Protein AF-A0A9D6SE13-F1 (afdb_monomer_lite)

Structure (mmCIF, N/CA/C/O backbone):
data_AF-A0A9D6SE13-F1
#
_entry.id   AF-A0A9D6SE13-F1
#
loop_
_atom_site.group_PDB
_atom_site.id
_atom_site.type_symbol
_atom_site.label_atom_id
_atom_site.label_alt_id
_atom_site.label_comp_id
_atom_site.label_asym_id
_atom_site.label_entity_id
_atom_site.label_seq_id
_atom_site.pdbx_PDB_ins_code
_atom_site.Cartn_x
_atom_site.Cartn_y
_atom_site.Cartn_z
_atom_site.occupancy
_atom_site.B_iso_or_equiv
_atom_site.auth_seq_id
_atom_site.auth_comp_id
_atom_site.auth_asym_id
_atom_site.auth_atom_id
_atom_site.pdbx_PDB_model_num
ATOM 1 N N . MET A 1 1 ? -14.833 -0.895 20.414 1.00 58.97 1 MET A N 1
ATOM 2 C CA . MET A 1 1 ? -13.524 -0.215 20.473 1.00 58.97 1 MET A CA 1
ATOM 3 C C . MET A 1 1 ? -13.784 1.264 20.246 1.00 58.97 1 MET A C 1
ATOM 5 O O . MET A 1 1 ? -14.441 1.580 19.261 1.00 58.97 1 MET A O 1
ATOM 9 N N . ARG A 1 2 ? -13.415 2.146 21.180 1.00 78.12 2 ARG A N 1
ATOM 10 C CA . ARG A 1 2 ? -13.523 3.598 20.973 1.00 78.12 2 ARG A CA 1
ATOM 11 C C . ARG A 1 2 ? -12.192 4.023 20.369 1.00 78.12 2 ARG A C 1
ATOM 13 O O . ARG A 1 2 ? -11.204 3.946 21.077 1.00 78.12 2 ARG A O 1
ATOM 20 N N . ILE A 1 3 ? -12.187 4.357 19.083 1.00 83.81 3 ILE A N 1
ATOM 21 C CA . ILE A 1 3 ? -11.015 4.938 18.423 1.00 83.81 3 ILE A CA 1
ATOM 22 C C . ILE A 1 3 ? -10.982 6.410 18.826 1.00 83.81 3 ILE A C 1
ATOM 24 O O . ILE A 1 3 ? -11.987 7.105 18.640 1.00 83.81 3 ILE A O 1
ATOM 28 N N . ASP A 1 4 ? -9.885 6.868 19.420 1.00 93.00 4 ASP A N 1
ATOM 29 C CA . ASP A 1 4 ? -9.685 8.296 19.659 1.00 93.00 4 ASP A CA 1
ATOM 30 C C . ASP A 1 4 ? -9.084 9.008 18.433 1.00 93.00 4 ASP A C 1
ATOM 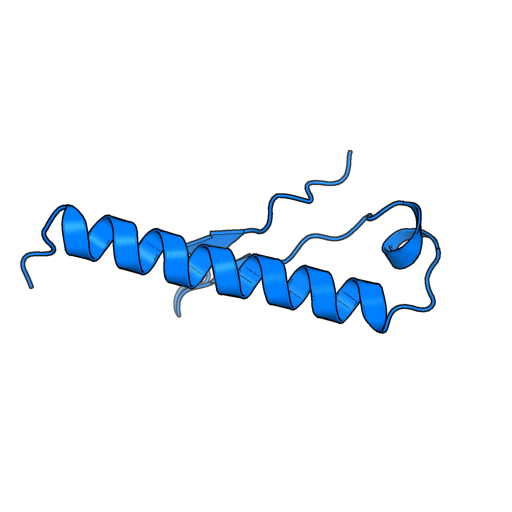32 O O . ASP A 1 4 ? -8.670 8.390 17.450 1.00 93.00 4 ASP A O 1
ATOM 36 N N . ALA A 1 5 ? -9.101 10.341 18.450 1.00 94.19 5 ALA A N 1
ATOM 37 C CA . ALA A 1 5 ? -8.649 11.134 17.311 1.00 94.19 5 ALA A CA 1
ATOM 38 C C . ALA A 1 5 ? -7.158 10.921 16.986 1.00 94.19 5 ALA A C 1
ATOM 40 O O . ALA A 1 5 ? -6.779 11.003 15.818 1.00 94.19 5 ALA A O 1
ATOM 41 N N . ALA A 1 6 ? -6.324 10.635 17.990 1.00 94.69 6 ALA A N 1
ATOM 42 C CA . ALA A 1 6 ? -4.904 10.386 17.786 1.00 94.69 6 ALA A CA 1
ATOM 43 C C . ALA A 1 6 ? -4.684 9.015 17.136 1.00 94.69 6 ALA A C 1
ATOM 45 O O . ALA A 1 6 ? -3.957 8.917 16.149 1.00 94.69 6 ALA A O 1
ATOM 46 N N . GLU A 1 7 ? -5.363 7.976 17.628 1.00 94.69 7 GLU A N 1
ATOM 47 C CA . GLU A 1 7 ? -5.333 6.643 17.019 1.00 94.69 7 GLU A CA 1
ATOM 48 C C . GLU A 1 7 ? -5.793 6.684 15.557 1.00 94.69 7 GLU A C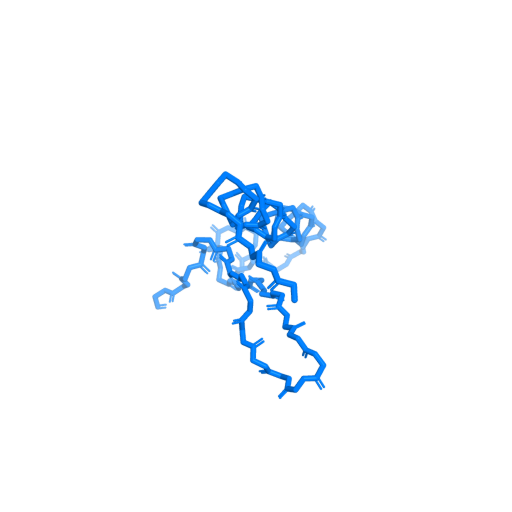 1
ATOM 50 O O . GLU A 1 7 ? -5.142 6.101 14.688 1.00 94.69 7 GLU A O 1
ATOM 55 N N . LEU A 1 8 ? -6.881 7.405 15.261 1.00 93.94 8 LEU A N 1
ATOM 56 C CA . LEU A 1 8 ? -7.390 7.537 13.896 1.00 93.94 8 LEU A CA 1
ATOM 57 C C . LEU A 1 8 ? -6.354 8.164 12.953 1.00 93.94 8 LEU A C 1
ATOM 59 O O . LEU A 1 8 ? -6.157 7.653 11.849 1.00 93.94 8 LEU A O 1
ATOM 63 N N . GLU A 1 9 ? -5.682 9.237 13.374 1.00 95.31 9 GLU A N 1
ATOM 64 C CA . GLU A 1 9 ? -4.681 9.898 12.529 1.00 95.31 9 GLU A CA 1
ATOM 65 C C . GLU A 1 9 ? -3.432 9.025 12.338 1.00 95.31 9 GLU A C 1
ATOM 67 O O . GLU A 1 9 ? -2.881 8.968 11.236 1.00 95.31 9 GLU A O 1
ATOM 72 N N . ILE A 1 10 ? -3.027 8.269 13.366 1.00 95.31 10 ILE A N 1
ATOM 73 C CA . ILE A 1 10 ? -1.939 7.288 13.254 1.00 95.31 10 ILE A CA 1
ATOM 74 C C . ILE A 1 10 ? -2.290 6.224 12.211 1.00 95.31 10 ILE A C 1
ATOM 76 O O . ILE A 1 10 ? -1.501 5.981 11.299 1.00 95.31 10 ILE A O 1
ATOM 80 N N . PHE A 1 11 ? -3.476 5.614 12.296 1.00 94.38 11 PHE A N 1
ATOM 81 C CA . PHE A 1 11 ? -3.895 4.598 11.327 1.00 94.38 11 PHE A CA 1
ATOM 82 C C . PHE A 1 11 ? -3.997 5.155 9.911 1.00 94.38 11 PHE A C 1
ATOM 84 O O . PHE A 1 11 ? -3.545 4.511 8.966 1.00 94.38 11 PHE A O 1
ATOM 91 N N . LYS A 1 12 ? -4.544 6.361 9.756 1.00 93.25 12 LYS A N 1
ATOM 92 C CA . LYS A 1 12 ? -4.613 7.042 8.463 1.00 93.25 12 LYS A CA 1
ATOM 93 C C . LYS A 1 12 ? -3.222 7.226 7.854 1.00 93.25 12 LYS A C 1
ATOM 95 O O . LYS A 1 12 ? -3.026 6.865 6.696 1.00 93.25 12 LYS A O 1
ATOM 100 N N . SER A 1 13 ? -2.260 7.724 8.634 1.00 94.75 13 SER A N 1
ATOM 101 C CA . SER A 1 13 ? -0.874 7.896 8.188 1.00 94.75 13 SER A CA 1
ATOM 102 C C . SER A 1 13 ? -0.234 6.556 7.811 1.00 94.75 13 SER A C 1
ATOM 104 O O . SER A 1 13 ? 0.304 6.420 6.716 1.00 94.75 13 SER A O 1
ATOM 106 N N . LEU A 1 14 ? -0.396 5.528 8.654 1.00 95.69 14 LEU A N 1
ATOM 107 C CA . LEU A 1 14 ? 0.121 4.181 8.400 1.00 95.69 14 LEU A CA 1
ATOM 108 C C . LEU A 1 14 ? -0.396 3.597 7.080 1.00 95.69 14 LEU A C 1
ATOM 110 O O . LEU A 1 14 ? 0.397 3.147 6.254 1.00 95.69 14 LEU A O 1
ATOM 114 N N . PHE A 1 15 ? -1.713 3.608 6.854 1.00 95.69 15 PHE A N 1
ATOM 115 C CA . PHE A 1 15 ? -2.286 3.053 5.62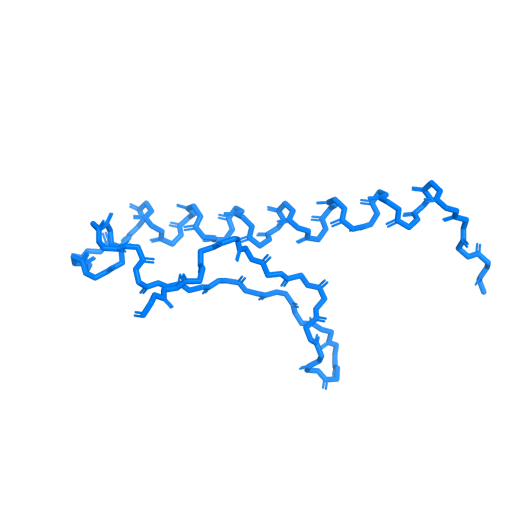5 1.00 95.69 15 PHE A CA 1
ATOM 116 C C . PHE A 1 15 ? -1.905 3.868 4.387 1.00 95.69 15 PHE A C 1
ATOM 118 O O . PHE A 1 15 ? -1.656 3.285 3.331 1.00 95.69 15 PHE A O 1
ATOM 125 N N . HIS A 1 16 ? -1.811 5.194 4.511 1.00 94.75 16 HIS A N 1
ATOM 126 C CA . HIS A 1 16 ? -1.352 6.053 3.423 1.00 94.75 16 HIS A CA 1
ATOM 127 C C . HIS A 1 16 ? 0.117 5.772 3.064 1.00 94.75 16 HIS A C 1
ATOM 129 O O . HIS A 1 16 ? 0.428 5.583 1.890 1.00 94.75 16 HIS A O 1
ATOM 135 N N . SER A 1 17 ? 1.009 5.619 4.053 1.00 95.81 17 SER A N 1
ATOM 136 C CA . SER A 1 17 ? 2.415 5.253 3.812 1.00 95.81 17 SER A CA 1
ATOM 137 C C . SER A 1 17 ? 2.567 3.914 3.086 1.00 95.81 17 SER A C 1
ATOM 139 O O . SER A 1 17 ? 3.442 3.778 2.234 1.00 95.81 17 SER A O 1
ATOM 141 N N . VAL A 1 18 ? 1.707 2.928 3.370 1.00 96.44 18 VAL A N 1
ATOM 142 C CA . VAL A 1 18 ? 1.712 1.648 2.639 1.00 96.44 18 VAL A CA 1
ATOM 143 C C . VAL A 1 18 ? 1.405 1.861 1.155 1.00 96.44 18 VAL A C 1
ATOM 145 O O . VAL A 1 18 ? 2.122 1.332 0.306 1.00 96.44 18 VAL A O 1
ATOM 148 N N . ALA A 1 19 ? 0.370 2.641 0.832 1.00 95.25 19 ALA A N 1
ATOM 149 C CA . ALA A 1 19 ? -0.004 2.908 -0.556 1.00 95.25 19 ALA A CA 1
ATOM 150 C C . ALA A 1 19 ? 1.102 3.663 -1.323 1.00 95.25 19 ALA A C 1
ATOM 152 O O . ALA A 1 19 ? 1.379 3.335 -2.480 1.00 95.25 19 ALA A O 1
ATOM 153 N N . GLU A 1 20 ? 1.780 4.608 -0.668 1.00 94.19 20 GLU A N 1
ATOM 154 C CA . GLU A 1 20 ? 2.915 5.342 -1.241 1.00 94.19 20 GLU A CA 1
ATOM 155 C C . GLU A 1 20 ? 4.124 4.435 -1.509 1.00 94.19 20 GLU A C 1
ATOM 157 O O . GLU A 1 20 ? 4.676 4.439 -2.613 1.00 94.19 20 GLU A O 1
ATOM 162 N N . GLU A 1 21 ? 4.509 3.582 -0.554 1.00 96.38 21 GLU A N 1
ATOM 163 C CA . GLU A 1 21 ? 5.631 2.656 -0.746 1.00 96.38 21 GLU A CA 1
ATOM 164 C C . GLU A 1 21 ? 5.351 1.603 -1.825 1.00 96.38 21 GLU A C 1
ATOM 166 O O . GLU A 1 21 ? 6.253 1.255 -2.595 1.00 96.38 21 GLU A O 1
ATOM 171 N N . MET A 1 22 ? 4.101 1.139 -1.951 1.00 95.69 22 MET A N 1
ATOM 172 C CA . MET A 1 22 ? 3.676 0.296 -3.075 1.00 95.69 22 MET A CA 1
ATOM 173 C C . MET A 1 22 ? 3.919 1.001 -4.414 1.00 95.69 22 MET A C 1
ATOM 175 O O . MET A 1 22 ? 4.532 0.420 -5.315 1.00 95.69 22 MET A O 1
ATOM 179 N N . GLY A 1 23 ? 3.498 2.265 -4.533 1.00 94.31 23 GLY A N 1
ATOM 180 C CA . GLY A 1 23 ? 3.700 3.066 -5.738 1.00 94.31 23 GLY A CA 1
ATOM 181 C C . GLY A 1 23 ? 5.179 3.301 -6.044 1.00 94.31 23 GLY A C 1
ATOM 182 O O . GLY A 1 23 ? 5.624 3.150 -7.186 1.00 94.31 23 GLY A O 1
ATOM 183 N N . ALA A 1 24 ? 5.976 3.604 -5.020 1.00 94.12 24 ALA A N 1
ATOM 184 C CA . ALA A 1 24 ? 7.410 3.801 -5.159 1.00 94.12 24 ALA A CA 1
ATOM 185 C C . ALA A 1 24 ? 8.126 2.511 -5.597 1.00 94.12 24 ALA A C 1
ATOM 187 O O . ALA A 1 24 ? 8.981 2.552 -6.487 1.00 94.12 24 ALA A O 1
ATOM 188 N N . ALA A 1 25 ? 7.764 1.363 -5.018 1.00 96.19 25 ALA A N 1
ATOM 189 C CA . ALA A 1 25 ? 8.294 0.060 -5.403 1.00 96.19 25 ALA A CA 1
ATOM 190 C C . ALA A 1 25 ? 7.931 -0.302 -6.850 1.00 96.19 25 ALA A C 1
ATOM 192 O O . ALA A 1 25 ? 8.822 -0.687 -7.612 1.00 96.19 25 ALA A O 1
ATOM 193 N N . LEU A 1 26 ? 6.668 -0.109 -7.245 1.00 95.25 26 LEU A N 1
ATOM 194 C CA . LEU A 1 26 ? 6.186 -0.349 -8.606 1.00 95.25 26 LEU A CA 1
ATOM 195 C C . LEU A 1 26 ? 6.948 0.499 -9.631 1.00 95.25 26 LEU A C 1
ATOM 197 O O . LEU A 1 26 ? 7.452 -0.020 -10.625 1.00 95.25 26 LEU A O 1
ATOM 201 N N . ARG A 1 27 ? 7.105 1.802 -9.374 1.00 94.19 27 ARG A N 1
ATOM 202 C CA . ARG A 1 27 ? 7.827 2.708 -10.279 1.00 94.19 27 ARG A CA 1
ATOM 203 C C . ARG A 1 27 ? 9.303 2.343 -10.426 1.00 94.19 27 ARG A C 1
ATOM 205 O O . ARG A 1 27 ? 9.853 2.457 -11.521 1.00 94.19 27 ARG A O 1
ATOM 212 N N . ARG A 1 28 ? 9.960 1.924 -9.335 1.00 95.81 28 ARG A N 1
ATOM 213 C CA . ARG A 1 28 ? 11.381 1.526 -9.350 1.00 95.81 28 ARG A CA 1
ATOM 214 C C . ARG A 1 28 ? 11.617 0.275 -10.197 1.00 95.81 28 ARG A C 1
ATOM 216 O O . ARG A 1 28 ? 12.636 0.212 -10.883 1.00 95.81 28 ARG A O 1
ATOM 223 N N . SER A 1 29 ? 10.698 -0.689 -10.159 1.00 97.19 29 SER A N 1
ATOM 224 C CA . SER A 1 29 ? 10.826 -1.968 -10.869 1.00 97.19 29 SER A CA 1
ATOM 225 C C . SER A 1 29 ? 10.244 -1.962 -12.286 1.00 97.19 29 SER A C 1
ATOM 227 O O . SER A 1 29 ? 10.541 -2.862 -13.069 1.00 97.19 29 SER A O 1
ATOM 229 N N . ALA A 1 30 ? 9.440 -0.960 -12.643 1.00 96.94 30 ALA A N 1
ATOM 230 C CA . ALA A 1 30 ? 8.785 -0.907 -13.941 1.00 96.94 30 ALA A CA 1
ATOM 231 C C . ALA A 1 30 ? 9.758 -0.686 -15.113 1.00 96.94 30 ALA A C 1
ATOM 233 O O . ALA A 1 30 ? 10.693 0.115 -15.047 1.00 96.94 30 ALA A O 1
ATOM 234 N N . PHE A 1 31 ? 9.462 -1.350 -16.233 1.00 97.00 31 PHE A N 1
ATOM 235 C CA . PHE A 1 31 ? 10.071 -1.086 -17.543 1.00 97.00 31 PHE A CA 1
ATOM 236 C C . PHE A 1 31 ? 9.157 -0.270 -18.470 1.00 97.00 31 PHE A C 1
ATOM 238 O O . PHE A 1 31 ? 9.631 0.296 -19.448 1.00 97.00 31 PHE A O 1
ATOM 245 N N . SER A 1 32 ? 7.855 -0.198 -18.171 1.00 96.50 32 SER A N 1
ATOM 246 C CA . SER A 1 32 ? 6.879 0.548 -18.971 1.00 96.50 32 SER A CA 1
ATOM 247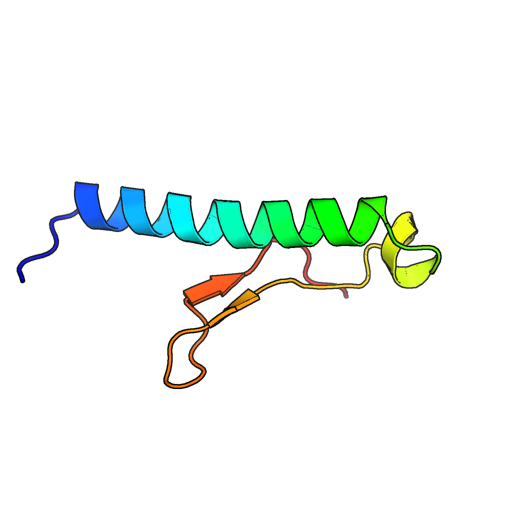 C C . SER A 1 32 ? 7.101 2.061 -18.841 1.00 96.50 32 SER A C 1
ATOM 249 O O . SER A 1 32 ? 7.054 2.563 -17.713 1.00 96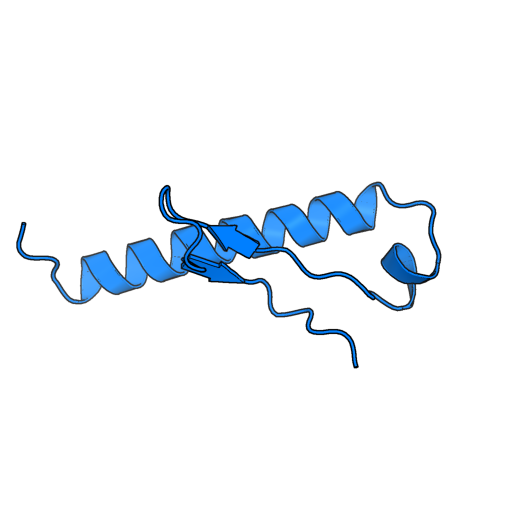.50 32 SER A O 1
ATOM 251 N N . PRO A 1 33 ? 7.254 2.808 -19.950 1.00 94.19 33 PRO A N 1
ATOM 252 C CA . PRO A 1 33 ? 7.313 4.270 -19.922 1.00 94.19 33 PRO A CA 1
ATOM 253 C C . PRO A 1 33 ? 6.051 4.905 -19.322 1.00 94.19 33 PRO A C 1
ATOM 255 O O . PRO A 1 33 ? 6.147 5.898 -18.602 1.00 94.19 33 PRO A O 1
ATOM 258 N N . ASN A 1 34 ? 4.872 4.295 -19.522 1.00 92.69 34 ASN A N 1
ATOM 259 C CA . ASN A 1 34 ? 3.634 4.771 -18.894 1.00 92.69 34 ASN A CA 1
ATOM 260 C C . ASN A 1 34 ? 3.758 4.769 -17.361 1.00 92.69 34 ASN A C 1
ATOM 262 O O . ASN A 1 34 ? 3.393 5.743 -16.718 1.00 92.69 34 ASN A O 1
ATOM 266 N N . ILE A 1 35 ? 4.369 3.741 -16.772 1.00 92.50 35 ILE A N 1
ATOM 267 C CA . ILE A 1 35 ? 4.541 3.655 -15.315 1.00 92.50 35 ILE A CA 1
ATOM 268 C C . ILE A 1 35 ? 5.752 4.479 -14.845 1.00 92.50 35 ILE A C 1
ATOM 270 O O . ILE A 1 35 ? 5.667 5.226 -13.874 1.00 92.50 35 ILE A O 1
ATOM 274 N N . LYS A 1 36 ? 6.900 4.359 -15.519 1.00 91.44 36 LYS A N 1
ATOM 275 C CA . LYS A 1 36 ? 8.175 4.918 -15.046 1.00 91.44 36 LYS A CA 1
ATOM 276 C C . LYS A 1 36 ? 8.314 6.420 -15.279 1.00 91.44 36 LYS A C 1
ATOM 278 O O . LYS A 1 36 ? 8.861 7.115 -14.422 1.00 91.44 36 LYS A O 1
ATOM 283 N N . GLU A 1 37 ? 7.826 6.899 -16.420 1.00 90.00 37 GLU A N 1
ATOM 284 C CA . GLU A 1 37 ? 7.982 8.286 -16.867 1.00 90.00 37 GLU A CA 1
ATOM 285 C C . GLU A 1 37 ? 6.680 9.061 -16.693 1.00 90.00 37 GLU A C 1
ATOM 287 O O . GLU A 1 37 ? 6.669 10.095 -16.027 1.00 90.00 37 GLU A O 1
ATOM 292 N N . ARG A 1 38 ? 5.574 8.531 -17.233 1.00 90.69 38 ARG A N 1
ATOM 293 C CA . ARG A 1 38 ? 4.263 9.200 -17.176 1.00 90.69 38 ARG A CA 1
ATOM 294 C C . ARG A 1 38 ? 3.570 9.052 -15.825 1.00 90.69 38 ARG A C 1
ATOM 296 O O . ARG A 1 38 ? 2.641 9.801 -15.555 1.00 90.69 38 ARG A O 1
ATOM 303 N N . ARG A 1 39 ? 4.048 8.129 -14.979 1.00 90.62 39 ARG A N 1
ATOM 304 C CA . ARG A 1 39 ? 3.469 7.808 -13.664 1.00 90.62 39 ARG A CA 1
ATOM 305 C C . ARG A 1 39 ? 1.976 7.482 -13.745 1.00 90.62 39 ARG A C 1
ATOM 307 O O . ARG A 1 39 ? 1.204 7.818 -12.856 1.00 90.62 39 ARG A O 1
ATOM 314 N N . ASP A 1 40 ? 1.607 6.807 -14.827 1.00 90.94 40 ASP A N 1
ATOM 315 C CA . ASP A 1 40 ? 0.261 6.337 -15.111 1.00 90.94 40 ASP A CA 1
ATOM 316 C C . ASP A 1 40 ? 0.002 5.012 -14.394 1.00 90.94 40 ASP A C 1
ATOM 318 O O . ASP A 1 40 ? 0.095 3.922 -14.963 1.00 90.94 40 ASP A O 1
ATOM 322 N N . TYR A 1 41 ? -0.172 5.117 -13.079 1.00 90.56 41 TYR A N 1
ATOM 323 C CA . TYR A 1 41 ? -0.516 4.022 -12.186 1.00 90.56 41 TYR A CA 1
ATOM 324 C C . TYR A 1 41 ? -1.071 4.592 -10.882 1.00 90.56 41 TYR A C 1
ATOM 326 O O . TYR A 1 41 ? -0.702 5.687 -10.468 1.00 90.56 41 TYR A O 1
ATOM 334 N N . SER A 1 42 ? -1.883 3.803 -10.188 1.00 91.75 42 SER A N 1
ATOM 335 C CA . SER A 1 42 ? -2.287 4.075 -8.811 1.00 91.75 42 SER A CA 1
ATOM 336 C C . SER A 1 42 ? -2.063 2.837 -7.947 1.00 91.75 42 SER A C 1
ATOM 338 O O . SER A 1 42 ? -1.956 1.710 -8.439 1.00 91.75 42 SER A O 1
ATOM 340 N N . CYS A 1 43 ? -1.931 3.045 -6.641 1.00 93.50 43 CYS A N 1
ATOM 341 C CA . CYS A 1 43 ? -1.822 1.980 -5.651 1.00 93.50 43 CYS A CA 1
ATOM 342 C C . CYS A 1 43 ? -2.818 2.259 -4.533 1.00 93.50 43 CYS A C 1
ATOM 344 O O . CYS A 1 43 ? -2.929 3.395 -4.071 1.00 93.50 43 CYS A O 1
ATOM 346 N N . ALA A 1 44 ? -3.553 1.231 -4.115 1.00 95.38 44 ALA A N 1
ATOM 347 C CA . ALA A 1 44 ? -4.572 1.352 -3.085 1.00 95.38 44 ALA A CA 1
ATOM 348 C C . ALA A 1 44 ? -4.579 0.136 -2.157 1.00 95.38 44 ALA A C 1
ATOM 350 O O . ALA A 1 44 ? -4.315 -0.994 -2.574 1.00 95.38 44 ALA A O 1
ATOM 351 N N . VAL A 1 45 ? -4.905 0.396 -0.895 1.00 95.81 45 VAL A N 1
ATOM 352 C CA . VAL A 1 45 ? -5.129 -0.595 0.155 1.00 95.81 45 VAL A CA 1
ATOM 353 C C . VAL A 1 45 ? -6.632 -0.764 0.322 1.00 95.81 45 VAL A C 1
ATOM 355 O O . VAL A 1 45 ? -7.361 0.223 0.433 1.00 95.81 45 VAL A O 1
ATOM 358 N N . PHE A 1 46 ? -7.089 -2.012 0.370 1.00 96.56 46 PHE A N 1
ATOM 359 C CA . PHE A 1 46 ? -8.499 -2.358 0.510 1.00 96.56 46 PHE A CA 1
ATOM 360 C C . PHE A 1 46 ? -8.733 -3.164 1.783 1.00 96.56 46 PHE A C 1
ATOM 362 O O . PHE A 1 46 ? -7.859 -3.905 2.232 1.00 96.56 46 PHE A O 1
ATOM 369 N N . ASP A 1 47 ? -9.927 -3.043 2.353 1.00 96.56 47 ASP A N 1
ATOM 370 C CA . ASP A 1 47 ? -10.360 -3.936 3.422 1.00 96.56 47 ASP A CA 1
ATOM 371 C C . ASP A 1 47 ? -10.872 -5.281 2.874 1.00 96.56 47 ASP A C 1
ATOM 373 O O . ASP A 1 47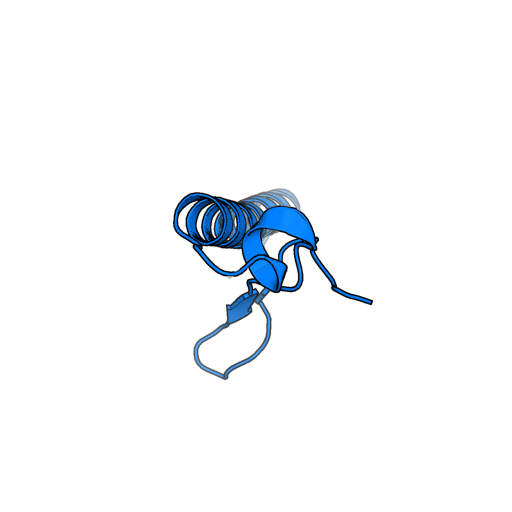 ? -11.030 -5.475 1.668 1.00 96.56 47 ASP A O 1
ATOM 377 N N . GLY A 1 48 ? -11.196 -6.222 3.768 1.00 97.38 48 GLY A N 1
ATOM 378 C CA . GLY A 1 48 ? -11.724 -7.540 3.385 1.00 97.38 48 GLY A CA 1
ATOM 379 C C . GLY A 1 48 ? -13.087 -7.518 2.674 1.00 97.38 48 GLY A C 1
ATOM 380 O O . GLY A 1 48 ? -13.562 -8.568 2.251 1.00 97.38 48 GLY A O 1
ATOM 381 N N . LYS A 1 49 ? -13.732 -6.350 2.549 1.00 98.06 49 LYS A N 1
ATOM 382 C CA . LYS A 1 49 ? -14.971 -6.141 1.786 1.00 98.06 49 LYS A CA 1
ATOM 383 C C . LYS A 1 49 ? -14.720 -5.424 0.453 1.00 98.06 49 LYS A C 1
ATOM 385 O O . LYS A 1 49 ? -15.682 -5.111 -0.242 1.00 98.06 49 LYS A O 1
ATOM 390 N N . GLY A 1 50 ? -13.463 -5.148 0.104 1.00 95.94 50 GLY A N 1
ATOM 391 C CA . GLY A 1 50 ? -13.091 -4.445 -1.123 1.00 95.94 50 GLY A CA 1
ATOM 392 C C . GLY A 1 50 ? -13.299 -2.930 -1.070 1.00 95.94 50 GLY A C 1
ATOM 393 O O . GLY A 1 50 ? -13.325 -2.289 -2.116 1.00 95.94 50 GLY A O 1
ATOM 394 N N . ARG A 1 51 ? -13.462 -2.326 0.115 1.00 96.44 51 ARG A N 1
ATOM 395 C CA . ARG A 1 51 ? -13.563 -0.863 0.253 1.00 96.44 51 ARG A CA 1
ATOM 396 C C . ARG A 1 51 ? -12.167 -0.254 0.320 1.00 96.44 51 ARG A C 1
ATOM 398 O O . ARG A 1 51 ? -11.302 -0.805 0.997 1.00 96.44 51 ARG A O 1
ATOM 405 N N . VAL A 1 52 ? -11.962 0.885 -0.343 1.00 94.81 52 VAL A N 1
ATOM 406 C CA . VAL A 1 52 ? -10.687 1.622 -0.298 1.00 94.81 52 VAL A CA 1
ATOM 407 C C . VAL A 1 52 ? -10.450 2.147 1.119 1.00 94.81 52 VAL A C 1
ATOM 409 O O . VAL A 1 52 ? -11.301 2.834 1.681 1.00 94.81 52 VAL A O 1
ATOM 412 N N . VAL A 1 53 ? -9.289 1.815 1.680 1.00 95.38 53 VAL A N 1
ATOM 413 C CA . VAL A 1 53 ? -8.803 2.276 2.990 1.00 95.38 53 VAL A CA 1
ATOM 414 C C . VAL A 1 53 ? -7.798 3.412 2.819 1.00 95.38 53 VAL A C 1
ATOM 416 O O . VAL A 1 53 ? -7.850 4.398 3.547 1.00 95.38 53 VAL A O 1
ATOM 419 N N . ALA A 1 54 ? -6.902 3.286 1.841 1.00 95.00 54 ALA A N 1
ATOM 420 C CA . ALA A 1 54 ? -5.944 4.316 1.461 1.00 95.00 54 ALA A CA 1
ATOM 421 C C . ALA A 1 54 ? -5.595 4.180 -0.022 1.00 95.00 54 ALA A C 1
ATOM 423 O O . ALA A 1 54 ? -5.662 3.087 -0.584 1.00 95.00 54 ALA A O 1
ATOM 424 N N . MET A 1 55 ? -5.211 5.284 -0.646 1.00 92.25 55 MET A N 1
ATOM 425 C CA . MET A 1 55 ? -4.754 5.349 -2.029 1.00 92.25 55 MET A CA 1
ATOM 426 C C . MET A 1 55 ? -3.599 6.347 -2.086 1.00 92.25 55 MET A C 1
ATOM 428 O O . MET A 1 55 ? -3.638 7.346 -1.369 1.00 92.25 55 MET A O 1
ATOM 432 N N . GLY A 1 56 ? -2.573 6.039 -2.878 1.00 83.75 56 GLY A N 1
ATOM 433 C CA . GLY A 1 56 ? -1.462 6.958 -3.116 1.00 83.75 56 GLY A CA 1
ATOM 434 C C . GLY A 1 56 ? -1.876 8.117 -4.024 1.00 83.75 56 GLY A C 1
ATOM 435 O O . GLY A 1 56 ? -2.799 7.979 -4.828 1.00 83.75 56 GLY A O 1
ATOM 436 N N . ASP A 1 57 ? -1.165 9.238 -3.940 1.00 69.81 57 ASP A N 1
ATOM 437 C CA . ASP A 1 57 ? -1.565 10.522 -4.555 1.00 69.81 57 ASP A CA 1
ATOM 438 C C . ASP A 1 57 ? -1.449 10.554 -6.092 1.00 69.81 57 ASP A C 1
ATOM 440 O O . ASP A 1 57 ? -1.772 11.544 -6.752 1.00 69.81 57 ASP A O 1
ATOM 444 N N . HIS A 1 58 ? -0.978 9.463 -6.693 1.00 62.88 58 HIS A N 1
ATOM 445 C CA . HIS A 1 58 ? -0.766 9.346 -8.128 1.00 62.88 58 HIS A CA 1
ATOM 446 C C . HIS A 1 58 ? -2.092 8.956 -8.796 1.00 62.88 58 HIS A C 1
ATOM 448 O O . HIS A 1 58 ? -2.335 7.795 -9.115 1.00 62.88 58 HIS A O 1
ATOM 454 N N . MET A 1 59 ? -2.991 9.926 -8.964 1.00 55.25 59 MET A N 1
ATOM 455 C CA . MET A 1 59 ? -4.116 9.799 -9.891 1.00 55.25 59 MET A CA 1
ATOM 456 C C . MET A 1 59 ? -3.639 10.197 -11.294 1.00 55.25 59 MET A C 1
ATOM 458 O O . MET A 1 59 ? -3.368 11.382 -11.511 1.00 55.25 59 MET A O 1
ATOM 462 N N . PRO A 1 60 ? -3.514 9.261 -12.251 1.00 55.50 60 PRO A N 1
ATOM 463 C CA . PRO A 1 60 ? -3.302 9.643 -13.638 1.00 55.50 60 PRO A CA 1
ATOM 464 C C . PRO A 1 60 ? -4.513 10.391 -14.195 1.00 55.50 60 PRO A C 1
ATOM 466 O O . PRO A 1 60 ? -5.657 10.097 -13.843 1.00 55.50 60 PRO A O 1
ATOM 469 N N . VAL A 1 61 ? -4.221 11.379 -15.041 1.00 49.56 61 VAL A N 1
ATOM 470 C CA . VAL A 1 61 ? -5.195 12.110 -15.864 1.00 49.56 61 VAL A CA 1
ATOM 471 C C . VAL A 1 61 ? -5.699 11.270 -17.028 1.00 49.56 61 VAL A C 1
ATOM 473 O O . VAL A 1 61 ? -4.880 10.519 -17.607 1.00 49.56 61 VAL A O 1
#

pLDDT: mean 90.44, std 11.19, range [49.56, 98.06]

Sequence (61 aa):
MRIDAAELEIFKSLFHSVAEEMGAALRRSAFSPNIKERRDYSCAVFDGKGRVVAMGDHMPV

Secondary structure (DSSP, 8-state):
----HHHHHHHHHHHHHHHHHHHHHHHHH---HHHHTS-----EEE-TTS-EEEE-S----

Foldseek 3Di:
DDQDPVNVVVQLVVQQVVQVVVLVVCLVPDPDCCCPPVVVDKGFDADPVRHTPYIYPRDHD

Radius of gyration: 13.97 Å; chains: 1; bounding box: 26×20×41 Å